Protein AF-A0A108U9E9-F1 (afdb_monomer_lite)

Radius of gyration: 15.72 Å; chains: 1; bounding box: 38×32×47 Å

InterPro domains:
  IPR008258 Transglycosylase SLT domain 1 [PF01464] (8-110)
  IPR023346 Lysozyme-like domain superfamily [SSF53955] (8-114)

Sequence (145 aa):
MKAPDQAIVAQCFKESAFDECAGKGKHSAKGLMQVQPNAIKQVYAVRLKAKLGKTPSDIQKAAAFKEAKAAYDNDELYKGATNIQIGTEYLQYWLDKSNGDIAKAYAGYRGPEEPTYYNKIKITADKMDADPNSIKPLLEMKDLK

Foldseek 3Di:
DFDDPLLLVLQLCVQAVQQLQPCPVNDQQGGRNRQHLVLLLVLLLVVQCVVVVHRDDPVSSVVSSVVSVVCSVVRVCSPHVSVSVSLRSSLVVLCVVVVNPNLRSVCVSPPVPCSCSSVLSVQLSVVCVVPVPDPVSSVCSVVPD

Structure (mmCIF, N/CA/C/O backbone):
data_AF-A0A108U9E9-F1
#
_entry.id   AF-A0A108U9E9-F1
#
loop_
_atom_site.group_PDB
_atom_site.id
_atom_site.type_symbol
_atom_site.label_atom_id
_atom_site.label_alt_id
_atom_site.label_comp_id
_atom_site.label_asym_id
_atom_site.label_entity_id
_atom_site.label_seq_id
_atom_site.pdbx_PDB_ins_code
_atom_site.Cartn_x
_atom_site.Cartn_y
_atom_site.Cartn_z
_atom_site.occupancy
_atom_site.B_iso_or_equiv
_atom_site.auth_seq_id
_atom_site.auth_comp_id
_atom_site.auth_asym_id
_atom_site.auth_atom_id
_atom_site.pdbx_PDB_model_num
ATOM 1 N N . MET A 1 1 ? 8.050 12.255 5.273 1.00 80.38 1 MET A N 1
ATOM 2 C CA . MET A 1 1 ? 7.112 11.699 6.278 1.00 80.38 1 MET A CA 1
ATOM 3 C C . MET A 1 1 ? 6.802 10.261 5.888 1.00 80.38 1 MET A C 1
ATOM 5 O O . MET A 1 1 ? 6.753 10.002 4.691 1.00 80.38 1 MET A O 1
ATOM 9 N N . LYS A 1 2 ? 6.632 9.355 6.858 1.00 85.19 2 LYS A N 1
ATOM 10 C CA . LYS A 1 2 ? 6.180 7.968 6.650 1.00 85.19 2 LYS A CA 1
ATOM 11 C C . LYS A 1 2 ? 4.853 7.757 7.380 1.00 85.19 2 LYS A C 1
ATOM 13 O O . LYS A 1 2 ? 4.578 8.484 8.334 1.00 85.19 2 LYS A O 1
ATOM 18 N N . ALA A 1 3 ? 4.051 6.792 6.941 1.00 88.38 3 ALA A N 1
ATOM 19 C CA . ALA A 1 3 ? 2.877 6.376 7.702 1.00 88.38 3 ALA A CA 1
ATOM 20 C C . ALA A 1 3 ? 3.310 5.688 9.018 1.00 88.38 3 ALA A C 1
ATOM 22 O O . ALA A 1 3 ? 4.306 4.963 8.991 1.00 88.38 3 ALA A O 1
ATOM 23 N N . PRO A 1 4 ? 2.602 5.903 10.143 1.00 92.94 4 PRO A N 1
ATOM 24 C CA . PRO A 1 4 ? 2.857 5.184 11.394 1.00 92.94 4 PRO A CA 1
ATOM 25 C C . PRO A 1 4 ? 2.613 3.677 11.255 1.00 92.94 4 PRO A C 1
ATOM 27 O O . PRO A 1 4 ? 1.719 3.266 10.511 1.00 92.94 4 PRO A O 1
ATOM 30 N N . ASP A 1 5 ? 3.334 2.860 12.021 1.00 94.62 5 ASP A N 1
ATOM 31 C CA . ASP A 1 5 ? 3.229 1.395 11.953 1.00 94.62 5 ASP A CA 1
ATOM 32 C C . ASP A 1 5 ? 1.811 0.905 12.285 1.00 94.62 5 ASP A C 1
ATOM 34 O O . ASP A 1 5 ? 1.256 0.066 11.576 1.00 94.62 5 ASP A O 1
ATOM 38 N N . GLN A 1 6 ? 1.159 1.500 13.287 1.00 95.88 6 GLN A N 1
ATOM 39 C CA . GLN A 1 6 ? -0.226 1.196 13.662 1.00 95.88 6 GLN A CA 1
ATOM 40 C C . GLN A 1 6 ? -1.204 1.490 12.517 1.00 95.88 6 GLN A C 1
ATOM 42 O O . GLN A 1 6 ? -2.183 0.764 12.347 1.00 95.88 6 GLN A O 1
ATOM 47 N N . ALA A 1 7 ? -0.931 2.508 11.692 1.00 95.94 7 ALA A N 1
ATOM 48 C CA . ALA A 1 7 ? -1.747 2.804 10.518 1.00 95.94 7 ALA A CA 1
ATOM 49 C C . ALA A 1 7 ? -1.578 1.732 9.432 1.00 95.94 7 ALA A C 1
ATOM 51 O O . ALA A 1 7 ? -2.566 1.339 8.815 1.00 95.94 7 ALA A O 1
ATOM 52 N N . ILE A 1 8 ? -0.365 1.198 9.249 1.00 96.81 8 ILE A N 1
ATOM 53 C CA . ILE A 1 8 ? -0.119 0.072 8.335 1.00 96.81 8 ILE A CA 1
ATOM 54 C C . ILE A 1 8 ? -0.830 -1.193 8.823 1.00 96.81 8 ILE A C 1
ATOM 56 O O . ILE A 1 8 ? -1.492 -1.865 8.034 1.00 96.81 8 ILE A O 1
ATOM 60 N N . VAL A 1 9 ? -0.761 -1.499 10.121 1.00 96.81 9 VAL A N 1
ATOM 61 C CA . VAL A 1 9 ? -1.464 -2.657 10.700 1.00 96.81 9 VAL A CA 1
ATOM 62 C C . VAL A 1 9 ? -2.981 -2.513 10.545 1.00 96.81 9 VAL A C 1
ATOM 64 O O . VAL A 1 9 ? -3.647 -3.443 10.086 1.00 96.81 9 VAL A O 1
ATOM 67 N N . ALA A 1 10 ? -3.528 -1.335 10.858 1.00 96.88 10 ALA A N 1
ATOM 68 C CA . ALA A 1 10 ? -4.941 -1.023 10.667 1.00 96.88 10 ALA A CA 1
ATOM 69 C C . ALA A 1 10 ? -5.358 -1.139 9.188 1.00 96.88 10 ALA A C 1
ATOM 71 O O . ALA A 1 10 ? -6.411 -1.704 8.890 1.00 96.88 10 ALA A O 1
ATOM 72 N N . GLN A 1 11 ? -4.522 -0.676 8.254 1.00 96.62 11 GLN A N 1
ATOM 73 C CA . GLN A 1 11 ? -4.757 -0.828 6.819 1.00 96.62 11 GLN A CA 1
ATOM 74 C C . GLN A 1 11 ? -4.794 -2.303 6.400 1.00 96.62 11 GLN A C 1
ATOM 76 O O . GLN A 1 11 ? -5.739 -2.709 5.727 1.00 96.62 11 GLN A O 1
ATOM 81 N N . CYS A 1 12 ? -3.826 -3.122 6.822 1.00 97.56 12 CYS A N 1
ATOM 82 C CA . CYS A 1 12 ? -3.820 -4.558 6.528 1.00 97.56 12 CYS A CA 1
ATOM 83 C C . CYS A 1 12 ? -5.109 -5.241 7.011 1.00 97.56 12 CYS A C 1
ATOM 85 O O . CYS A 1 12 ? -5.704 -6.037 6.283 1.00 97.56 12 CYS A O 1
ATOM 87 N N . PHE A 1 13 ? -5.585 -4.898 8.211 1.00 97.06 13 PHE A N 1
ATOM 88 C CA . PHE A 1 13 ? -6.845 -5.430 8.724 1.00 97.06 13 PHE A CA 1
ATOM 89 C C . PHE A 1 13 ? -8.058 -4.957 7.912 1.00 97.06 13 PHE A C 1
ATOM 91 O O . PHE A 1 13 ? -8.898 -5.773 7.542 1.00 97.06 13 PHE A O 1
ATOM 98 N N . LYS A 1 14 ? -8.141 -3.659 7.594 1.00 95.06 14 LYS A N 1
ATOM 99 C CA . LYS A 1 14 ? -9.220 -3.085 6.773 1.00 95.06 14 LYS A CA 1
ATOM 100 C C . LYS A 1 14 ? -9.324 -3.757 5.403 1.00 95.06 14 LYS A C 1
ATOM 102 O O . LYS A 1 14 ? -10.429 -3.961 4.908 1.00 95.06 14 LYS A O 1
ATOM 107 N N . GLU A 1 15 ? -8.181 -4.049 4.797 1.00 95.31 15 GLU A N 1
ATOM 108 C CA . GLU A 1 15 ? -8.080 -4.537 3.425 1.00 95.31 15 GLU A CA 1
ATOM 109 C C . GLU A 1 15 ? -8.264 -6.054 3.305 1.00 95.31 15 GLU A C 1
ATOM 111 O O . GLU A 1 15 ? -8.891 -6.534 2.363 1.00 95.31 15 GLU A O 1
ATOM 116 N N . SER A 1 16 ? -7.740 -6.826 4.257 1.00 96.69 16 SER A N 1
ATOM 117 C CA . SER A 1 16 ? -7.686 -8.289 4.133 1.00 96.69 16 SER A CA 1
ATOM 118 C C . SER A 1 16 ? -8.113 -9.051 5.380 1.00 96.69 16 SER A C 1
ATOM 120 O O . SER A 1 16 ? -8.152 -10.276 5.342 1.00 96.69 16 SER A O 1
ATOM 122 N N . ALA A 1 17 ? -8.381 -8.373 6.498 1.00 96.19 17 ALA A N 1
ATOM 123 C CA . ALA A 1 17 ? -8.462 -9.006 7.816 1.00 96.19 17 ALA A CA 1
ATOM 124 C C . ALA A 1 17 ? -7.241 -9.909 8.117 1.00 96.19 17 ALA A C 1
ATOM 126 O O . ALA A 1 17 ? -7.367 -10.924 8.796 1.00 96.19 17 ALA A O 1
ATOM 127 N N . PHE A 1 18 ? -6.065 -9.524 7.600 1.00 97.12 18 PHE A N 1
ATOM 128 C CA . PHE A 1 18 ? -4.807 -10.282 7.630 1.00 97.12 18 PHE A CA 1
ATOM 129 C C . PHE A 1 18 ? -4.791 -11.605 6.842 1.00 97.12 18 PHE A C 1
ATOM 131 O O . PHE A 1 18 ? -3.899 -12.426 7.045 1.00 97.12 18 PHE A O 1
ATOM 138 N N . ASP A 1 19 ? -5.720 -11.815 5.907 1.00 97.75 19 ASP A N 1
ATOM 139 C CA . ASP A 1 19 ? -5.641 -12.925 4.954 1.00 97.75 19 ASP A CA 1
ATOM 140 C C . ASP A 1 19 ? -4.603 -12.622 3.857 1.00 97.75 19 ASP A C 1
ATOM 142 O O . ASP A 1 19 ? -4.825 -11.813 2.950 1.00 97.75 19 ASP A O 1
ATOM 146 N N . GLU A 1 20 ? -3.454 -13.302 3.913 1.00 97.38 20 GLU A N 1
ATOM 147 C CA . GLU A 1 20 ? -2.389 -13.181 2.909 1.00 97.38 20 GLU A CA 1
ATOM 148 C C . GLU A 1 20 ? -2.849 -13.543 1.493 1.00 97.38 20 GLU A C 1
ATOM 150 O O . GLU A 1 20 ? -2.258 -13.060 0.530 1.00 97.38 20 GLU A O 1
ATOM 155 N N . CYS A 1 21 ? -3.908 -14.343 1.343 1.00 97.19 21 CYS A N 1
ATOM 156 C CA . CYS A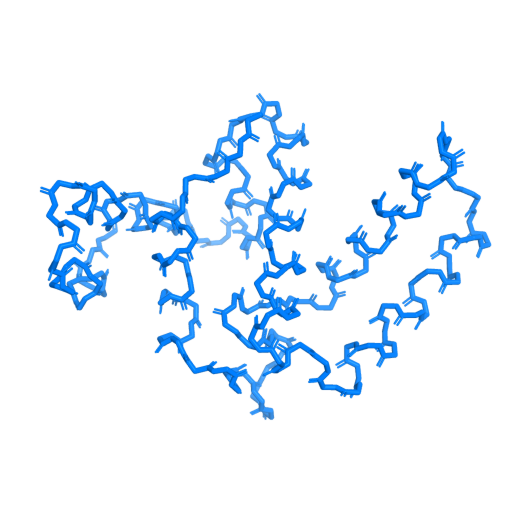 1 21 ? -4.489 -14.742 0.062 1.00 97.19 21 CYS A CA 1
ATOM 157 C C . CYS A 1 21 ? -5.719 -13.908 -0.337 1.00 97.19 21 CYS A C 1
ATOM 159 O O . CYS A 1 21 ? -6.376 -14.224 -1.338 1.00 97.19 21 CYS A O 1
ATOM 161 N N . ALA A 1 22 ? -6.025 -12.826 0.386 1.00 97.38 22 ALA A N 1
ATOM 162 C CA . ALA A 1 22 ? -7.183 -11.986 0.108 1.00 97.38 22 ALA A CA 1
ATOM 163 C C . ALA A 1 22 ? -7.218 -11.519 -1.360 1.00 97.38 22 ALA A C 1
ATOM 165 O O . ALA A 1 22 ? -6.222 -11.061 -1.935 1.00 97.38 22 ALA A O 1
ATOM 166 N N . GLY A 1 23 ? -8.394 -11.650 -1.977 1.00 94.81 23 GLY A N 1
ATOM 167 C CA . GLY A 1 23 ? -8.651 -11.313 -3.380 1.00 94.81 23 GLY A CA 1
ATOM 168 C C . GLY A 1 23 ? -8.334 -12.399 -4.406 1.00 94.81 23 GLY A C 1
ATOM 169 O O . GLY A 1 23 ? -8.741 -12.266 -5.564 1.00 94.81 23 GLY A O 1
ATOM 170 N N . LYS A 1 24 ? -7.679 -13.501 -4.013 1.00 95.62 24 LYS A N 1
ATOM 171 C CA . LYS A 1 24 ? -7.358 -14.609 -4.926 1.00 95.62 24 LYS A CA 1
ATOM 172 C C . LYS A 1 24 ? -8.604 -15.176 -5.601 1.00 95.62 24 LYS A C 1
ATOM 174 O O . LYS A 1 24 ? -9.561 -15.570 -4.942 1.00 95.62 24 LYS A O 1
ATOM 179 N N . GLY A 1 25 ? -8.594 -15.171 -6.935 1.00 92.25 25 GLY A N 1
ATOM 180 C CA . GLY A 1 25 ? -9.709 -15.630 -7.768 1.00 92.25 25 GLY A CA 1
ATOM 181 C C . GLY A 1 25 ? -10.978 -14.768 -7.710 1.00 92.25 25 GLY A C 1
ATOM 182 O O . GLY A 1 25 ? -11.969 -15.150 -8.324 1.00 92.25 25 GLY A O 1
ATOM 183 N N . LYS A 1 26 ? -10.974 -13.628 -6.998 1.00 92.88 26 LYS A N 1
ATOM 184 C CA . LYS A 1 26 ? -12.157 -12.764 -6.809 1.00 92.88 26 LYS A CA 1
ATOM 185 C C . LYS A 1 26 ? -12.029 -11.410 -7.506 1.00 92.88 26 LYS A C 1
ATOM 187 O O . LYS A 1 26 ? -12.958 -10.981 -8.180 1.00 92.88 26 LYS A O 1
ATOM 192 N N . HIS A 1 27 ? -10.893 -10.734 -7.349 1.00 93.00 27 HIS A N 1
ATOM 193 C CA . HIS A 1 27 ? -10.620 -9.424 -7.952 1.00 93.00 27 HIS A CA 1
ATOM 194 C C . HIS A 1 27 ? -9.115 -9.201 -8.142 1.00 93.00 27 HIS A C 1
ATOM 196 O O . HIS A 1 27 ? -8.295 -10.042 -7.787 1.00 93.00 27 HIS A O 1
ATOM 202 N N . SER A 1 28 ? -8.739 -8.062 -8.727 1.00 94.56 28 SER A N 1
ATOM 203 C CA . SER A 1 28 ? -7.347 -7.766 -9.087 1.00 94.56 28 SER A CA 1
ATOM 204 C C . SER A 1 28 ? -6.477 -7.269 -7.924 1.00 94.56 28 SER A C 1
ATOM 206 O O . SER A 1 28 ? -5.252 -7.300 -8.028 1.00 94.56 28 SER A O 1
ATOM 208 N N . ALA A 1 29 ? -7.056 -6.813 -6.816 1.00 95.81 29 ALA A N 1
ATOM 209 C CA . ALA A 1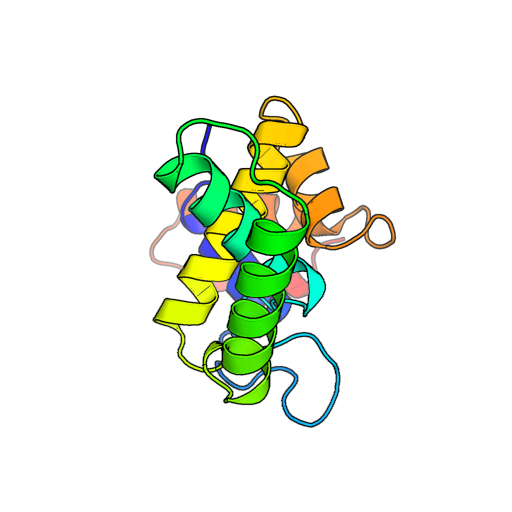 29 ? -6.292 -6.494 -5.613 1.00 95.81 29 ALA A CA 1
ATOM 210 C C . ALA A 1 29 ? -5.823 -7.783 -4.905 1.00 95.81 29 ALA A C 1
ATOM 212 O O . ALA A 1 29 ? -6.592 -8.745 -4.824 1.00 95.81 29 ALA A O 1
ATOM 213 N N . LYS A 1 30 ? -4.559 -7.824 -4.449 1.00 97.88 30 LYS A N 1
ATOM 214 C CA . LYS A 1 30 ? -3.924 -9.027 -3.876 1.00 97.88 30 LYS A CA 1
ATOM 215 C C . LYS A 1 30 ? -3.338 -8.787 -2.479 1.00 97.88 30 LYS A C 1
ATOM 217 O O . LYS A 1 30 ? -2.631 -7.800 -2.268 1.00 97.88 30 LYS A O 1
ATOM 222 N N . GLY A 1 31 ? -3.552 -9.747 -1.579 1.00 97.88 31 GLY A N 1
ATOM 223 C CA . GLY A 1 31 ? -2.835 -9.921 -0.311 1.00 97.88 31 GLY A CA 1
ATOM 224 C C . GLY A 1 31 ? -3.169 -8.913 0.789 1.00 97.88 31 GLY A C 1
ATOM 225 O O . GLY A 1 31 ? -4.203 -8.247 0.738 1.00 97.88 31 GLY A O 1
ATOM 226 N N . LEU A 1 32 ? -2.282 -8.814 1.783 1.00 98.31 32 LEU A N 1
ATOM 227 C CA . LEU A 1 32 ? -2.522 -8.121 3.058 1.00 98.31 32 LEU A CA 1
ATOM 228 C C . LEU A 1 32 ? -2.977 -6.661 2.917 1.00 98.31 32 LEU A C 1
ATOM 230 O O . LEU A 1 32 ? -3.923 -6.240 3.575 1.00 98.31 32 LEU A O 1
ATOM 234 N N . MET A 1 33 ? -2.322 -5.901 2.043 1.00 97.94 33 MET A N 1
ATOM 235 C CA . MET A 1 33 ? -2.626 -4.499 1.751 1.00 97.94 33 MET A CA 1
ATOM 236 C C . MET A 1 33 ? -3.445 -4.320 0.465 1.00 97.94 33 MET A C 1
ATOM 238 O O . MET A 1 33 ? -3.583 -3.198 -0.011 1.00 97.94 33 MET A O 1
ATOM 242 N N . GLN A 1 34 ? -3.960 -5.403 -0.131 1.00 97.44 34 GLN A N 1
ATOM 243 C CA . GLN A 1 34 ? -4.792 -5.345 -1.343 1.00 97.44 34 GLN A CA 1
ATOM 244 C C . GLN A 1 34 ? -4.135 -4.568 -2.504 1.00 97.44 34 GLN A C 1
ATOM 246 O O . GLN A 1 34 ? -4.738 -3.735 -3.184 1.00 97.44 34 GLN A O 1
ATOM 251 N N . VAL A 1 35 ? -2.865 -4.883 -2.777 1.00 97.69 35 VAL A N 1
ATOM 252 C CA . VAL A 1 35 ? -2.061 -4.227 -3.818 1.00 97.69 35 VAL A CA 1
ATOM 253 C C . VAL A 1 35 ? -2.656 -4.483 -5.208 1.00 97.69 35 VAL A C 1
ATOM 255 O O . VAL A 1 35 ? -2.815 -5.627 -5.639 1.00 97.69 35 VAL A O 1
ATOM 258 N N . GLN A 1 36 ? -2.943 -3.403 -5.938 1.00 95.50 36 GLN A N 1
ATOM 259 C CA . GLN A 1 36 ? -3.482 -3.440 -7.302 1.00 95.50 36 GLN A CA 1
ATOM 260 C C . GLN A 1 36 ? -2.382 -3.554 -8.381 1.00 95.50 36 GLN A C 1
ATOM 262 O O . GLN A 1 36 ? -1.242 -3.135 -8.154 1.00 95.50 36 GLN A O 1
ATOM 267 N N . PRO A 1 37 ? -2.709 -3.998 -9.615 1.00 95.88 37 PRO A N 1
ATOM 268 C CA . PRO A 1 37 ? -1.745 -4.077 -10.719 1.00 95.88 37 PRO A CA 1
ATOM 269 C C . PRO A 1 37 ? -1.017 -2.760 -11.024 1.00 95.88 37 PRO A C 1
ATOM 271 O O . PRO A 1 37 ? 0.164 -2.755 -11.370 1.00 95.88 37 PRO A O 1
ATOM 274 N N . ASN A 1 38 ? -1.707 -1.624 -10.905 1.00 95.31 38 ASN A N 1
ATOM 275 C CA . ASN A 1 38 ? -1.100 -0.314 -11.147 1.00 95.31 38 ASN A CA 1
ATOM 276 C C . ASN A 1 38 ? -0.183 0.124 -9.997 1.00 95.31 38 ASN A C 1
ATOM 278 O O . ASN A 1 38 ? 0.816 0.796 -10.251 1.00 95.31 38 ASN A O 1
ATOM 282 N N . ALA A 1 39 ? -0.470 -0.305 -8.765 1.00 97.00 39 ALA A N 1
ATOM 283 C CA . ALA A 1 39 ? 0.344 0.001 -7.596 1.00 97.00 39 ALA A CA 1
ATOM 284 C C . ALA A 1 39 ? 1.740 -0.625 -7.709 1.00 97.00 39 ALA A C 1
ATOM 286 O O . ALA A 1 39 ? 2.744 0.084 -7.657 1.00 97.00 39 ALA A O 1
ATOM 287 N N . ILE A 1 40 ? 1.816 -1.934 -7.977 1.00 97.94 40 ILE A N 1
ATOM 288 C CA . ILE A 1 40 ? 3.104 -2.623 -8.149 1.00 97.94 40 ILE A CA 1
ATOM 289 C C . ILE A 1 40 ? 3.904 -2.067 -9.339 1.00 97.94 40 ILE A C 1
ATOM 291 O O . ILE A 1 40 ? 5.110 -1.853 -9.219 1.00 97.94 40 ILE A O 1
ATOM 295 N N . LYS A 1 41 ? 3.250 -1.730 -10.461 1.00 97.44 41 LYS A N 1
ATOM 296 C CA . LYS A 1 41 ? 3.913 -1.050 -11.591 1.00 97.44 41 LYS A CA 1
ATOM 297 C C . LYS A 1 41 ? 4.533 0.277 -11.160 1.00 97.44 41 LYS A C 1
ATOM 299 O O . LYS A 1 41 ? 5.691 0.545 -11.481 1.00 97.44 41 LYS A O 1
ATOM 304 N N . GLN A 1 42 ? 3.781 1.097 -10.428 1.00 97.62 42 GLN A N 1
ATOM 305 C CA . GLN A 1 42 ? 4.262 2.392 -9.960 1.00 97.62 42 GLN A CA 1
ATOM 306 C C . GLN A 1 42 ? 5.458 2.238 -9.014 1.00 97.62 42 GLN A C 1
ATOM 308 O O . GLN A 1 42 ? 6.440 2.965 -9.163 1.00 97.62 42 GLN A O 1
ATOM 313 N N . VAL A 1 43 ? 5.424 1.258 -8.110 1.00 98.19 43 VAL A N 1
ATOM 314 C CA . VAL A 1 43 ? 6.547 0.949 -7.214 1.00 98.19 43 VAL A CA 1
ATOM 315 C C . VAL A 1 43 ? 7.803 0.570 -7.999 1.00 98.19 43 VAL A C 1
ATOM 317 O O . VAL A 1 43 ? 8.871 1.127 -7.753 1.00 98.19 43 VAL A O 1
ATOM 320 N N . TYR A 1 44 ? 7.687 -0.292 -9.010 1.00 98.31 44 TYR A N 1
ATOM 321 C CA . TYR A 1 44 ? 8.824 -0.652 -9.865 1.00 98.31 44 TYR A CA 1
ATOM 322 C C . TYR A 1 44 ? 9.397 0.561 -10.615 1.00 98.31 44 TYR A C 1
ATOM 324 O O . TYR A 1 44 ? 10.617 0.706 -10.709 1.00 98.31 44 TYR A O 1
ATOM 332 N N . ALA A 1 45 ? 8.551 1.482 -11.089 1.00 97.38 45 ALA A N 1
ATOM 333 C CA . ALA A 1 45 ? 9.022 2.728 -11.699 1.00 97.38 45 ALA A CA 1
ATOM 334 C C . ALA A 1 45 ? 9.734 3.655 -10.698 1.00 97.38 45 ALA A C 1
ATOM 336 O O . ALA A 1 45 ? 10.742 4.271 -11.053 1.00 97.38 45 ALA A O 1
ATOM 337 N N . VAL A 1 46 ? 9.246 3.749 -9.457 1.00 97.00 46 VAL A N 1
ATOM 338 C CA . VAL A 1 46 ? 9.892 4.530 -8.388 1.00 97.00 46 VAL A CA 1
ATOM 339 C C . VAL A 1 46 ? 11.257 3.937 -8.035 1.00 97.00 46 VAL A C 1
ATOM 341 O O . VAL A 1 46 ? 12.249 4.668 -8.038 1.00 97.00 46 VAL A O 1
ATOM 344 N N . ARG A 1 47 ? 11.338 2.616 -7.832 1.00 97.94 47 ARG A N 1
ATOM 345 C CA . ARG A 1 47 ? 12.599 1.894 -7.590 1.00 97.94 47 ARG A CA 1
ATOM 346 C C . ARG A 1 47 ? 13.604 2.114 -8.718 1.00 97.94 47 ARG A C 1
ATOM 348 O O . ARG A 1 47 ? 14.773 2.393 -8.459 1.00 97.94 47 ARG A O 1
ATOM 355 N N . LEU A 1 48 ? 13.151 2.045 -9.972 1.00 98.12 48 LEU A N 1
ATOM 356 C CA . LEU A 1 48 ? 14.000 2.289 -11.136 1.00 98.12 48 LEU A CA 1
ATOM 357 C C . LEU A 1 48 ? 14.537 3.725 -11.161 1.00 98.12 48 LEU A C 1
ATOM 359 O O . LEU A 1 48 ? 15.734 3.922 -11.358 1.00 98.12 48 LEU A O 1
ATOM 363 N N . LYS A 1 49 ? 13.682 4.728 -10.932 1.00 97.31 49 LYS A N 1
ATOM 364 C CA . LYS A 1 49 ? 14.108 6.134 -10.858 1.00 97.31 49 LYS A CA 1
ATOM 365 C C . LYS A 1 49 ? 15.147 6.343 -9.753 1.00 97.31 49 LYS A C 1
ATOM 367 O O . LYS A 1 49 ? 16.156 6.998 -10.001 1.00 97.31 49 LYS A O 1
ATOM 372 N N . ALA A 1 50 ? 14.926 5.765 -8.571 1.00 96.94 50 ALA A N 1
ATOM 373 C CA . ALA A 1 50 ? 15.865 5.840 -7.453 1.00 96.94 50 ALA A CA 1
ATOM 374 C C . ALA A 1 50 ? 17.220 5.205 -7.806 1.00 96.94 50 ALA A C 1
ATOM 376 O O . ALA A 1 50 ? 18.259 5.822 -7.588 1.00 96.94 50 ALA A O 1
ATOM 377 N N . LYS A 1 51 ? 17.212 4.024 -8.437 1.00 97.38 51 LYS A N 1
ATOM 378 C CA . LYS A 1 51 ? 18.427 3.336 -8.902 1.00 97.38 51 LYS A CA 1
ATOM 379 C C . LYS A 1 51 ? 19.200 4.136 -9.955 1.00 97.38 51 LYS A C 1
ATOM 381 O O . LYS A 1 51 ? 20.425 4.112 -9.959 1.00 97.38 51 LYS A O 1
ATOM 386 N N . LEU A 1 52 ? 18.500 4.804 -10.873 1.00 97.06 52 LEU A N 1
ATOM 387 C CA . LEU A 1 52 ? 19.127 5.561 -11.961 1.00 97.06 52 LEU A CA 1
ATOM 388 C C . LEU A 1 52 ? 19.578 6.969 -11.549 1.00 97.06 52 LEU A C 1
ATOM 390 O O . LEU A 1 52 ? 20.364 7.575 -12.275 1.00 97.06 52 LEU A O 1
ATOM 394 N N . GLY A 1 53 ? 19.034 7.526 -10.463 1.00 97.31 53 GLY A N 1
ATOM 395 C CA . GLY A 1 53 ? 19.255 8.923 -10.068 1.00 97.31 53 GLY A CA 1
ATOM 396 C C . GLY A 1 53 ? 18.682 9.955 -11.052 1.00 97.31 53 GLY A C 1
ATOM 397 O O . GLY A 1 53 ? 18.927 11.149 -10.911 1.00 97.31 53 GLY A O 1
ATOM 398 N N . LYS A 1 54 ? 17.921 9.515 -12.062 1.00 95.06 54 LYS A N 1
ATOM 399 C CA . LYS A 1 54 ? 17.318 10.351 -13.108 1.00 95.06 54 LYS A CA 1
ATOM 400 C C . LYS A 1 54 ? 16.012 9.745 -13.606 1.00 95.06 54 LYS A C 1
ATOM 402 O O . LYS A 1 54 ? 15.717 8.578 -13.347 1.00 95.06 54 LYS A O 1
ATOM 407 N N . THR A 1 55 ? 15.229 10.536 -14.334 1.00 94.88 55 THR A N 1
ATOM 408 C CA . THR A 1 55 ? 13.995 10.062 -14.971 1.00 94.88 55 THR A CA 1
ATOM 409 C C . THR A 1 55 ? 14.313 8.922 -15.951 1.00 94.88 55 THR A C 1
ATOM 411 O O . THR A 1 55 ? 15.130 9.127 -16.851 1.00 94.88 55 THR A O 1
ATOM 414 N N . PRO A 1 56 ? 13.706 7.729 -15.788 1.00 95.50 56 PRO A N 1
ATOM 415 C CA . PRO A 1 56 ? 13.892 6.624 -16.724 1.00 95.50 56 PRO A CA 1
ATOM 416 C C . PRO A 1 56 ? 13.328 6.957 -18.108 1.00 95.50 56 PRO A C 1
ATOM 418 O O . PRO A 1 56 ? 12.314 7.650 -18.204 1.00 95.50 56 PRO A O 1
ATOM 421 N N . SER A 1 57 ? 13.936 6.420 -19.168 1.00 97.19 57 SER A N 1
ATOM 422 C CA . SER A 1 57 ? 13.341 6.472 -20.509 1.00 97.19 57 SER A CA 1
ATOM 423 C C . SER A 1 57 ? 12.114 5.561 -20.613 1.00 97.19 57 SER A C 1
ATOM 425 O O . SER A 1 57 ? 11.928 4.651 -19.798 1.00 97.19 57 SER A O 1
ATOM 427 N N . ASP A 1 58 ? 11.302 5.748 -21.654 1.00 96.38 58 ASP A N 1
ATOM 428 C CA . ASP A 1 58 ? 10.107 4.926 -21.880 1.00 96.38 58 ASP A CA 1
ATOM 429 C C . ASP A 1 58 ? 10.435 3.438 -22.038 1.00 96.38 58 ASP A C 1
ATOM 431 O O . ASP A 1 58 ? 9.732 2.591 -21.490 1.00 96.38 58 ASP A O 1
ATOM 435 N N . ILE A 1 59 ? 11.552 3.109 -22.698 1.00 97.25 59 ILE A N 1
ATOM 436 C CA . ILE A 1 59 ? 12.026 1.724 -22.850 1.00 97.25 59 ILE A CA 1
ATOM 437 C C . ILE A 1 59 ? 12.367 1.119 -21.481 1.00 97.25 59 ILE A C 1
ATOM 439 O O . ILE A 1 59 ? 11.955 0.000 -21.172 1.00 97.25 59 ILE A O 1
ATOM 443 N N . GLN A 1 60 ? 13.081 1.862 -20.629 1.00 97.62 60 GLN A N 1
ATOM 444 C CA . GLN A 1 60 ? 13.446 1.391 -19.288 1.00 97.62 60 GLN A CA 1
ATOM 445 C C . GLN A 1 60 ? 12.207 1.227 -18.398 1.00 97.62 60 GLN A C 1
ATOM 447 O O . GLN A 1 60 ? 12.086 0.246 -17.663 1.00 97.62 60 GLN A O 1
ATOM 452 N N . LYS A 1 61 ? 11.256 2.160 -18.493 1.00 96.75 61 LYS A N 1
ATOM 453 C CA . LYS A 1 61 ? 9.986 2.099 -17.765 1.00 96.75 61 LYS A CA 1
ATOM 454 C C . LYS A 1 61 ? 9.127 0.918 -18.224 1.00 96.75 61 LYS A C 1
ATOM 456 O O . LYS A 1 61 ? 8.560 0.224 -17.383 1.00 96.75 61 LYS A O 1
ATOM 461 N N . ALA A 1 62 ? 9.071 0.647 -19.528 1.00 97.00 62 ALA A N 1
ATOM 462 C CA . ALA A 1 62 ? 8.358 -0.500 -20.084 1.00 97.00 62 ALA A CA 1
ATOM 463 C C . ALA A 1 62 ? 8.945 -1.835 -19.595 1.00 97.00 62 ALA A C 1
ATOM 465 O O . ALA A 1 62 ? 8.187 -2.735 -19.229 1.00 97.00 62 ALA A O 1
ATOM 466 N N . ALA A 1 63 ? 10.276 -1.948 -19.512 1.00 97.50 63 ALA A N 1
ATOM 467 C CA . ALA A 1 63 ? 10.938 -3.120 -18.940 1.00 97.50 63 ALA A CA 1
ATOM 468 C C . ALA A 1 63 ? 10.561 -3.323 -17.460 1.00 97.50 63 ALA A C 1
ATOM 470 O O . ALA A 1 63 ? 10.094 -4.401 -17.092 1.00 97.50 63 ALA A O 1
ATOM 471 N N . ALA A 1 64 ? 10.632 -2.270 -16.638 1.00 97.56 64 ALA A N 1
ATOM 472 C CA . ALA A 1 64 ? 10.225 -2.336 -15.232 1.00 97.56 64 ALA A CA 1
ATOM 473 C C . ALA A 1 64 ? 8.742 -2.707 -15.057 1.00 97.56 64 ALA A C 1
ATOM 475 O O . ALA A 1 64 ? 8.382 -3.454 -14.150 1.00 97.56 64 ALA A O 1
ATOM 476 N N . PHE A 1 65 ? 7.862 -2.238 -15.944 1.00 97.75 65 PHE A N 1
ATOM 477 C CA . PHE A 1 65 ? 6.450 -2.624 -15.928 1.00 97.75 65 PHE A CA 1
ATOM 478 C C . PHE A 1 65 ? 6.222 -4.084 -16.322 1.00 97.75 65 PHE A C 1
ATOM 480 O O . PHE A 1 65 ? 5.301 -4.710 -15.793 1.00 97.75 65 PHE A O 1
ATOM 487 N N . LYS A 1 66 ? 7.047 -4.640 -17.213 1.00 97.88 66 LYS A N 1
ATOM 488 C CA . LYS A 1 66 ? 7.014 -6.068 -17.550 1.00 97.88 66 LYS A CA 1
ATOM 489 C C . LYS A 1 66 ? 7.432 -6.922 -16.353 1.00 97.88 66 LYS A C 1
ATOM 491 O O . LYS A 1 66 ? 6.758 -7.904 -16.058 1.00 97.88 66 LYS A O 1
ATOM 496 N N . GLU A 1 67 ? 8.477 -6.518 -15.633 1.00 97.44 67 GLU A N 1
ATOM 497 C CA . GLU A 1 67 ? 8.907 -7.186 -14.397 1.00 97.44 67 GLU A CA 1
ATOM 498 C C . GLU A 1 67 ? 7.839 -7.105 -13.298 1.00 97.44 67 GLU A C 1
ATOM 500 O O . GLU A 1 67 ? 7.497 -8.122 -12.696 1.00 97.44 67 GLU A O 1
ATOM 505 N N . ALA A 1 68 ? 7.242 -5.926 -13.089 1.00 97.56 68 ALA A N 1
ATOM 506 C CA . ALA A 1 68 ? 6.138 -5.745 -12.147 1.00 97.56 68 ALA A CA 1
ATOM 507 C C . ALA A 1 68 ? 4.944 -6.650 -12.484 1.00 97.56 68 ALA A C 1
ATOM 509 O O . ALA A 1 68 ? 4.333 -7.235 -11.591 1.00 97.56 68 ALA A O 1
ATOM 510 N N . LYS A 1 69 ? 4.617 -6.785 -13.778 1.00 97.19 69 LYS A N 1
ATOM 511 C CA . LYS A 1 69 ? 3.555 -7.684 -14.237 1.00 97.19 69 LYS A CA 1
ATOM 512 C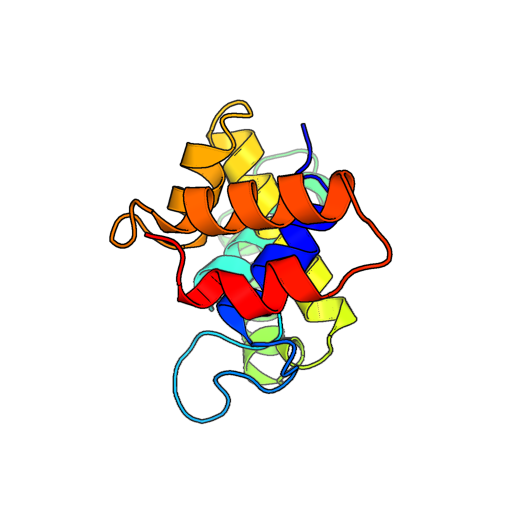 C . LYS A 1 69 ? 3.902 -9.144 -13.945 1.00 97.19 69 LYS A C 1
ATOM 514 O O . LYS A 1 69 ? 3.053 -9.853 -13.428 1.00 97.19 69 LYS A O 1
ATOM 519 N N . ALA A 1 70 ? 5.130 -9.576 -14.227 1.00 97.31 70 ALA A N 1
ATOM 520 C CA . ALA A 1 70 ? 5.557 -10.945 -13.945 1.00 97.31 70 ALA A CA 1
ATOM 521 C C . ALA A 1 70 ? 5.474 -11.271 -12.444 1.00 97.31 70 ALA A C 1
ATOM 523 O O . ALA A 1 70 ? 4.942 -12.313 -12.077 1.00 97.31 70 ALA A O 1
ATOM 524 N N . ALA A 1 71 ? 5.917 -10.359 -11.571 1.00 95.31 71 ALA A N 1
ATOM 525 C CA . ALA A 1 71 ? 5.773 -10.519 -10.122 1.00 95.31 71 ALA A CA 1
ATOM 526 C C . ALA A 1 71 ? 4.295 -10.588 -9.692 1.00 95.31 71 ALA A C 1
ATOM 528 O O . ALA A 1 71 ? 3.919 -11.419 -8.870 1.00 95.31 71 ALA A O 1
ATOM 529 N N . TYR A 1 72 ? 3.443 -9.744 -10.280 1.00 96.44 72 TYR A N 1
ATOM 530 C CA . TYR A 1 72 ? 2.004 -9.770 -10.032 1.00 96.44 72 TYR A CA 1
ATOM 531 C C . TYR A 1 72 ? 1.354 -11.092 -10.477 1.00 96.44 72 TYR A C 1
ATOM 533 O O . TYR A 1 72 ? 0.541 -11.649 -9.738 1.00 96.44 72 TYR A O 1
ATOM 541 N N . ASP A 1 73 ? 1.695 -11.591 -11.667 1.00 95.25 73 ASP A N 1
ATOM 542 C CA . ASP A 1 73 ? 1.124 -12.812 -12.248 1.00 95.25 73 ASP A CA 1
ATOM 543 C C . ASP A 1 73 ? 1.594 -14.075 -11.507 1.00 95.25 73 ASP A C 1
ATOM 545 O O . ASP A 1 73 ? 0.805 -14.996 -11.322 1.00 95.25 73 ASP A O 1
ATOM 549 N N . ASN A 1 74 ? 2.841 -14.093 -11.024 1.00 94.75 74 ASN A N 1
ATOM 550 C CA . ASN A 1 74 ? 3.442 -15.222 -10.301 1.00 94.75 74 ASN A CA 1
ATOM 551 C C . ASN A 1 74 ? 3.054 -15.281 -8.815 1.00 94.75 74 ASN A C 1
ATOM 553 O O . ASN A 1 74 ? 3.731 -15.935 -8.025 1.00 94.75 74 ASN A O 1
ATOM 557 N N . ASP A 1 75 ? 1.983 -14.591 -8.418 1.00 93.19 75 ASP A N 1
ATOM 558 C CA . ASP A 1 75 ? 1.442 -14.645 -7.057 1.00 93.19 75 ASP A CA 1
ATOM 559 C C . ASP A 1 75 ? 2.422 -14.191 -5.948 1.00 93.19 75 ASP A C 1
ATOM 561 O O . ASP A 1 75 ? 2.172 -14.413 -4.764 1.00 93.19 75 ASP A O 1
ATOM 565 N N . GLU A 1 76 ? 3.487 -13.450 -6.289 1.00 95.69 76 GLU A N 1
ATOM 566 C CA . GLU A 1 76 ? 4.469 -12.924 -5.320 1.00 95.69 76 GLU A CA 1
ATOM 567 C C . GLU A 1 76 ? 3.830 -12.003 -4.271 1.00 95.69 76 GLU A C 1
ATOM 569 O O . GLU A 1 76 ? 4.296 -11.920 -3.136 1.00 95.69 76 GLU A O 1
ATOM 574 N N . LEU A 1 77 ? 2.731 -11.334 -4.632 1.00 97.44 77 LEU A N 1
ATOM 575 C CA . LEU A 1 77 ? 1.969 -10.466 -3.735 1.00 97.44 77 LEU A CA 1
ATOM 576 C C . LEU A 1 77 ? 1.150 -11.221 -2.680 1.00 97.44 77 LEU A C 1
ATOM 578 O O . LEU A 1 77 ? 0.595 -10.56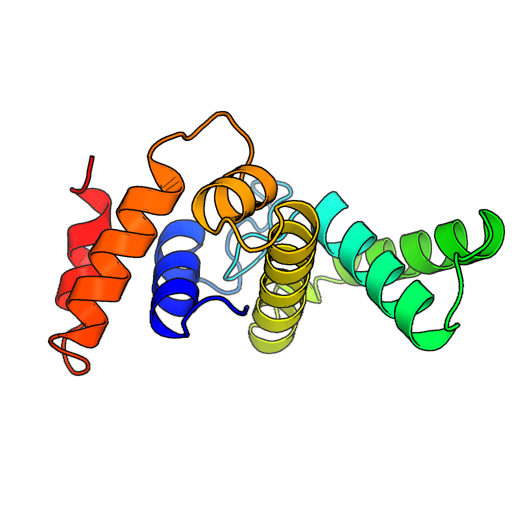4 -1.807 1.00 97.44 77 LEU A O 1
ATOM 582 N N . TYR A 1 78 ? 1.064 -12.551 -2.722 1.00 97.44 78 TYR A N 1
ATOM 583 C CA . TYR A 1 78 ? 0.486 -13.330 -1.619 1.00 97.44 78 TYR A CA 1
ATOM 584 C C . TYR A 1 78 ? 1.522 -13.711 -0.556 1.00 97.44 78 TYR A C 1
ATOM 586 O O . TYR A 1 78 ? 1.164 -14.272 0.469 1.00 97.44 78 TYR A O 1
ATOM 594 N N . LYS A 1 79 ? 2.803 -13.374 -0.752 1.00 97.44 79 LYS A N 1
ATOM 595 C CA . LYS A 1 79 ? 3.810 -13.451 0.313 1.00 97.44 79 LYS A CA 1
ATOM 596 C C . LYS A 1 79 ? 3.682 -12.198 1.176 1.00 97.44 79 LYS A C 1
ATOM 598 O O . LYS A 1 79 ? 3.930 -11.097 0.674 1.00 97.44 79 LYS A O 1
ATOM 603 N N . GLY A 1 80 ? 3.329 -12.342 2.455 1.00 96.62 80 GLY A N 1
ATOM 604 C CA . GLY A 1 80 ? 3.019 -11.208 3.336 1.00 96.62 80 GLY A CA 1
ATOM 605 C C . GLY A 1 80 ? 4.088 -10.112 3.353 1.00 96.62 80 GLY A C 1
ATOM 606 O O . GLY A 1 80 ? 3.773 -8.940 3.148 1.00 96.62 80 GLY A O 1
ATOM 607 N N . ALA A 1 81 ? 5.365 -10.486 3.486 1.00 97.50 81 ALA A N 1
ATOM 608 C CA . ALA A 1 81 ? 6.481 -9.535 3.486 1.00 97.50 81 ALA A CA 1
ATOM 609 C C . ALA A 1 81 ? 6.591 -8.738 2.172 1.00 97.50 81 ALA A C 1
ATOM 611 O O . ALA A 1 81 ? 6.704 -7.512 2.198 1.00 97.50 81 ALA A O 1
ATOM 612 N N . THR A 1 82 ? 6.496 -9.413 1.020 1.00 97.75 82 THR A N 1
ATOM 613 C CA . THR A 1 82 ? 6.509 -8.756 -0.296 1.00 97.75 82 THR A CA 1
ATOM 614 C C . THR A 1 82 ? 5.306 -7.829 -0.448 1.00 97.75 82 THR A C 1
ATOM 616 O O . THR A 1 82 ? 5.443 -6.717 -0.959 1.00 97.75 82 THR A O 1
ATOM 619 N N . ASN A 1 83 ? 4.128 -8.254 0.014 1.00 98.50 83 ASN A N 1
ATOM 620 C CA . ASN A 1 83 ? 2.911 -7.456 -0.069 1.00 98.50 83 ASN A CA 1
ATOM 621 C C . ASN A 1 83 ? 3.005 -6.169 0.758 1.00 98.50 83 ASN A C 1
ATOM 623 O O . ASN A 1 83 ? 2.772 -5.088 0.218 1.00 98.50 83 ASN A O 1
ATOM 627 N N . ILE A 1 84 ? 3.411 -6.280 2.027 1.00 98.25 84 ILE A N 1
ATOM 628 C CA . ILE A 1 84 ? 3.598 -5.132 2.923 1.00 98.25 84 ILE A CA 1
ATOM 629 C C . ILE A 1 84 ? 4.662 -4.192 2.357 1.00 98.25 84 ILE A C 1
ATOM 631 O O . ILE A 1 84 ? 4.460 -2.980 2.333 1.00 98.25 84 ILE A O 1
ATOM 635 N N . GLN A 1 85 ? 5.771 -4.722 1.836 1.00 97.94 85 GLN A N 1
ATOM 636 C CA . GLN A 1 85 ? 6.809 -3.899 1.222 1.00 97.94 85 GLN A CA 1
ATOM 637 C C . GLN A 1 85 ? 6.274 -3.110 0.014 1.00 97.94 85 GLN A C 1
ATOM 639 O O . GLN A 1 85 ? 6.417 -1.891 -0.041 1.00 97.94 85 GLN A O 1
ATOM 644 N N . ILE A 1 86 ? 5.637 -3.776 -0.953 1.00 98.31 86 ILE A N 1
ATOM 645 C CA . ILE A 1 86 ? 5.096 -3.095 -2.140 1.00 98.31 86 ILE A CA 1
ATOM 646 C C . ILE A 1 86 ? 3.985 -2.112 -1.746 1.00 98.31 86 ILE A C 1
ATOM 648 O O . ILE A 1 86 ? 3.945 -0.993 -2.258 1.00 98.31 86 ILE A O 1
ATOM 652 N N . GLY A 1 87 ? 3.093 -2.498 -0.833 1.00 98.06 87 GLY A N 1
ATOM 653 C CA . GLY A 1 87 ? 2.009 -1.646 -0.356 1.00 98.06 87 GLY A CA 1
ATOM 654 C C . GLY A 1 87 ? 2.520 -0.391 0.352 1.00 98.06 87 GLY A C 1
ATOM 655 O O . GLY A 1 87 ? 2.117 0.716 0.001 1.00 98.06 87 GLY A O 1
ATOM 656 N N . THR A 1 88 ? 3.463 -0.521 1.282 1.00 98.06 88 THR A N 1
ATOM 657 C CA . THR A 1 88 ? 4.046 0.634 1.989 1.00 98.06 88 THR A CA 1
ATOM 658 C C . THR A 1 88 ? 4.858 1.542 1.062 1.00 98.06 88 THR A C 1
ATOM 660 O O . THR A 1 88 ? 4.759 2.764 1.173 1.00 98.06 88 THR A O 1
ATOM 663 N N . GLU A 1 89 ? 5.585 0.993 0.085 1.00 98.25 89 GLU A N 1
ATOM 664 C CA . GLU A 1 89 ? 6.275 1.795 -0.936 1.00 98.25 89 GLU A CA 1
ATOM 665 C C . GLU A 1 89 ? 5.292 2.555 -1.840 1.00 98.25 89 GLU A C 1
ATOM 667 O O . GLU A 1 89 ? 5.538 3.709 -2.202 1.00 98.25 89 GLU A O 1
ATOM 672 N N . TYR A 1 90 ? 4.150 1.951 -2.177 1.00 98.19 90 TYR A N 1
ATOM 673 C CA . TYR A 1 90 ? 3.108 2.635 -2.941 1.00 98.19 90 TYR A CA 1
ATOM 674 C C . TYR A 1 90 ? 2.423 3.739 -2.125 1.00 98.19 90 TYR A C 1
ATOM 676 O O . TYR A 1 90 ? 2.152 4.819 -2.654 1.00 98.19 90 TYR A O 1
ATOM 684 N N . LEU A 1 91 ? 2.192 3.518 -0.828 1.00 97.69 91 LEU A N 1
ATOM 685 C CA . LEU A 1 91 ? 1.701 4.563 0.071 1.00 97.69 91 LEU A CA 1
ATOM 686 C C . LEU A 1 91 ? 2.716 5.708 0.201 1.00 97.69 91 LEU A C 1
ATOM 688 O O . LEU A 1 91 ? 2.325 6.874 0.151 1.00 97.69 91 LEU A O 1
ATOM 692 N N . GLN A 1 92 ? 4.015 5.400 0.280 1.00 97.69 92 GLN A N 1
ATOM 693 C CA . GLN A 1 92 ? 5.070 6.415 0.291 1.00 97.69 92 GLN A CA 1
ATOM 694 C C . GLN A 1 92 ? 5.080 7.243 -0.998 1.00 97.69 92 GLN A C 1
ATOM 696 O O . GLN A 1 92 ? 5.169 8.465 -0.929 1.00 97.69 92 GLN A O 1
ATOM 701 N N . TYR A 1 93 ? 4.909 6.611 -2.165 1.00 97.31 93 TYR A N 1
ATOM 702 C CA . TYR A 1 93 ? 4.764 7.333 -3.434 1.00 97.31 93 TYR A CA 1
ATOM 703 C C . TYR A 1 93 ? 3.643 8.383 -3.370 1.00 97.31 93 TYR A C 1
ATOM 705 O O . TYR A 1 93 ? 3.818 9.515 -3.830 1.00 97.31 93 TYR A O 1
ATOM 713 N N . TRP A 1 94 ? 2.498 8.032 -2.784 1.00 96.88 94 TRP A N 1
ATOM 714 C CA . TRP A 1 94 ? 1.383 8.962 -2.634 1.00 96.88 94 TRP A CA 1
ATOM 715 C C . TRP A 1 94 ? 1.613 10.027 -1.564 1.00 96.88 94 TRP A C 1
ATOM 717 O O . TRP A 1 94 ? 1.187 11.165 -1.767 1.00 96.88 94 TRP A O 1
ATOM 727 N N . LEU A 1 95 ? 2.306 9.700 -0.471 1.00 96.62 95 LEU A N 1
ATOM 728 C CA . LEU A 1 95 ? 2.742 10.680 0.529 1.00 96.62 95 LEU A CA 1
ATOM 729 C C . LEU A 1 95 ? 3.658 11.728 -0.101 1.00 96.62 95 LEU A C 1
ATOM 731 O O . LEU A 1 95 ? 3.416 12.922 0.067 1.00 96.62 95 LEU A O 1
ATOM 735 N N . ASP A 1 96 ? 4.650 11.300 -0.879 1.00 96.38 96 ASP A N 1
ATOM 736 C CA . ASP A 1 96 ? 5.577 12.203 -1.563 1.00 96.38 96 ASP A CA 1
ATOM 737 C C . ASP A 1 96 ? 4.831 13.092 -2.566 1.00 96.38 96 ASP A C 1
ATOM 739 O 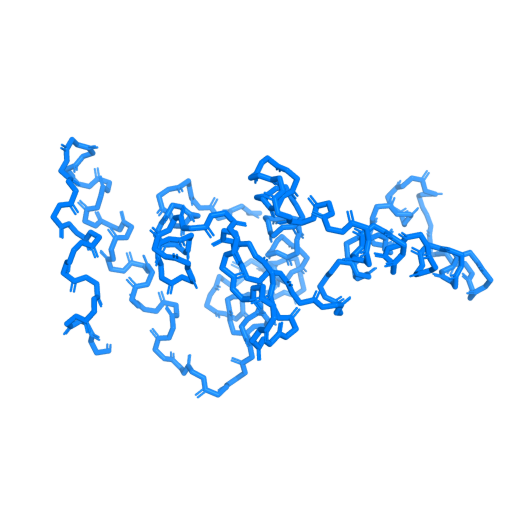O . ASP A 1 96 ? 5.014 14.308 -2.589 1.00 96.38 96 ASP A O 1
ATOM 743 N N . LYS A 1 97 ? 3.917 12.508 -3.351 1.00 95.69 97 LYS A N 1
ATOM 744 C CA . LYS A 1 97 ? 3.091 13.240 -4.325 1.00 95.69 97 LYS A CA 1
ATOM 745 C C . LYS A 1 97 ? 2.111 14.221 -3.677 1.00 95.69 97 LYS A C 1
ATOM 747 O O . LYS A 1 97 ? 1.730 15.205 -4.307 1.00 95.69 97 LYS A O 1
ATOM 752 N N . SER A 1 98 ? 1.705 13.953 -2.440 1.00 95.44 98 SER A N 1
ATOM 753 C CA . SER A 1 98 ? 0.765 14.783 -1.681 1.00 95.44 98 SER A CA 1
ATOM 754 C C . SER A 1 98 ? 1.470 15.745 -0.721 1.00 95.44 98 SER A C 1
ATOM 756 O O . SER A 1 98 ? 0.813 16.320 0.143 1.00 95.44 98 SER A O 1
ATOM 758 N N . ASN A 1 99 ? 2.793 15.923 -0.841 1.00 95.25 99 ASN A N 1
ATOM 759 C CA . ASN A 1 99 ? 3.609 16.758 0.049 1.00 95.25 99 ASN A CA 1
ATOM 760 C C . ASN A 1 99 ? 3.429 16.411 1.542 1.00 95.25 99 ASN A C 1
ATOM 762 O O . ASN A 1 99 ? 3.403 17.290 2.400 1.00 95.25 99 ASN A O 1
ATOM 766 N N . GLY A 1 100 ? 3.286 15.121 1.855 1.00 94.06 100 GLY A N 1
ATOM 767 C CA . GLY A 1 100 ? 3.092 14.617 3.217 1.00 94.06 100 GLY A CA 1
ATOM 768 C C . GLY A 1 100 ? 1.652 14.668 3.735 1.00 94.06 100 GLY A C 1
ATOM 769 O O . GLY A 1 100 ? 1.420 14.268 4.872 1.00 94.06 100 GLY A O 1
ATOM 770 N N . ASP A 1 101 ? 0.677 15.107 2.935 1.00 93.56 101 ASP A N 1
ATOM 771 C CA . ASP A 1 101 ? -0.741 15.032 3.298 1.00 93.56 101 ASP A CA 1
ATOM 772 C C . ASP A 1 101 ? -1.207 13.568 3.299 1.00 93.56 101 ASP A C 1
ATOM 774 O O . ASP A 1 101 ? -1.463 12.960 2.256 1.00 93.56 101 ASP A O 1
ATOM 778 N N . ILE A 1 102 ? -1.276 12.992 4.498 1.00 92.50 102 ILE A N 1
ATOM 779 C CA . ILE A 1 102 ? -1.593 11.580 4.702 1.00 92.50 102 ILE A CA 1
ATOM 780 C C . ILE A 1 102 ? -3.011 11.228 4.235 1.00 92.50 102 ILE A C 1
ATOM 782 O O . ILE A 1 102 ? -3.197 10.183 3.619 1.00 92.50 102 ILE A O 1
ATOM 786 N N . ALA A 1 103 ? -3.998 12.108 4.422 1.00 91.50 103 ALA A N 1
ATOM 787 C CA . ALA A 1 103 ? -5.366 11.843 3.983 1.00 91.50 103 ALA A CA 1
ATOM 788 C C . ALA A 1 103 ? -5.443 11.753 2.451 1.00 91.50 103 ALA A C 1
ATOM 790 O O . ALA A 1 103 ? -6.024 10.809 1.909 1.00 91.50 103 ALA A O 1
ATOM 791 N N . LYS A 1 104 ? -4.778 12.678 1.743 1.00 92.81 104 LYS A N 1
ATOM 792 C CA . LYS A 1 104 ? -4.639 12.600 0.279 1.00 92.81 104 LYS A CA 1
ATOM 793 C C . LYS A 1 104 ? -3.843 11.381 -0.164 1.00 92.81 104 LYS A C 1
ATOM 795 O O . LYS A 1 104 ? -4.177 10.789 -1.189 1.00 92.81 104 LYS A O 1
ATOM 800 N N . ALA A 1 105 ? -2.831 10.978 0.602 1.00 94.81 105 ALA A N 1
ATOM 801 C CA . ALA A 1 105 ? -2.043 9.805 0.264 1.00 94.81 105 ALA A CA 1
ATOM 802 C C . ALA A 1 105 ? -2.878 8.517 0.301 1.00 94.81 105 ALA A C 1
ATOM 804 O O . ALA A 1 105 ? -2.837 7.733 -0.647 1.00 94.81 105 ALA A O 1
ATOM 805 N N . TYR A 1 106 ? -3.693 8.335 1.342 1.00 94.19 106 TYR A N 1
ATOM 806 C CA . TYR A 1 106 ? -4.625 7.210 1.443 1.00 94.19 106 TYR A CA 1
ATOM 807 C C . TYR A 1 106 ? -5.737 7.274 0.383 1.00 94.19 106 TYR A C 1
ATOM 809 O O . TYR A 1 106 ? -6.087 6.240 -0.185 1.00 94.19 106 TYR A O 1
ATOM 817 N N . ALA A 1 107 ? -6.239 8.466 0.041 1.00 92.56 107 ALA A N 1
ATOM 818 C CA . ALA A 1 107 ? -7.179 8.632 -1.073 1.00 92.56 107 ALA A CA 1
ATOM 819 C C . ALA A 1 107 ? -6.552 8.243 -2.426 1.00 92.56 107 ALA A C 1
ATOM 821 O O . ALA A 1 107 ? -7.199 7.599 -3.249 1.00 92.56 107 ALA A O 1
ATOM 822 N N . GLY A 1 108 ? -5.279 8.579 -2.652 1.00 93.50 108 GLY A N 1
ATOM 823 C CA . GLY A 1 108 ? -4.527 8.145 -3.831 1.00 93.50 108 GLY A CA 1
ATOM 824 C C . GLY A 1 108 ? -4.243 6.640 -3.843 1.00 93.50 108 GLY A C 1
ATOM 825 O O . GLY A 1 108 ? -4.321 6.006 -4.896 1.00 93.50 108 GLY A O 1
ATOM 826 N N . TYR A 1 109 ? -3.958 6.057 -2.675 1.00 94.38 109 TYR A N 1
ATOM 827 C CA . TYR A 1 109 ? -3.739 4.621 -2.516 1.00 94.38 109 TYR A CA 1
ATOM 828 C C . TYR A 1 109 ? -4.992 3.815 -2.877 1.00 94.38 109 TYR A C 1
ATOM 830 O O . TYR A 1 109 ? -4.922 2.894 -3.692 1.00 94.38 109 TYR A O 1
ATOM 838 N N . ARG A 1 110 ? -6.130 4.170 -2.268 1.00 91.00 110 ARG A N 1
ATOM 839 C CA . ARG A 1 110 ? -7.390 3.418 -2.337 1.00 91.00 110 ARG A CA 1
ATOM 840 C C . ARG A 1 110 ? -8.246 3.757 -3.558 1.00 91.00 110 ARG A C 1
ATOM 842 O O . ARG A 1 110 ? -8.929 2.873 -4.081 1.00 91.00 110 ARG A O 1
ATOM 849 N N . GLY A 1 111 ? -8.222 5.020 -3.977 1.00 83.94 111 GLY A N 1
ATOM 850 C CA . GLY A 1 111 ? -9.160 5.625 -4.922 1.00 83.94 111 GLY A CA 1
ATOM 851 C C . GLY A 1 111 ? -10.128 6.608 -4.236 1.00 83.94 111 GLY A C 1
ATOM 852 O O . GLY A 1 111 ? -10.414 6.467 -3.047 1.00 83.94 111 GLY A O 1
ATOM 853 N N . PRO A 1 112 ? -10.661 7.606 -4.969 1.00 76.31 112 PRO A N 1
ATOM 854 C CA . PRO A 1 112 ? -11.451 8.709 -4.404 1.00 76.31 112 PRO A CA 1
ATOM 855 C C . PRO A 1 112 ? -12.869 8.322 -3.944 1.00 76.31 112 PRO A C 1
ATOM 857 O O . PRO A 1 112 ? -13.572 9.152 -3.377 1.00 76.31 112 PRO A O 1
ATOM 860 N N . GLU A 1 113 ? -13.305 7.088 -4.197 1.00 74.25 113 GLU A N 1
ATOM 861 C CA . GLU A 1 113 ? -14.688 6.641 -3.982 1.00 74.25 113 GLU A CA 1
ATOM 862 C C . GLU A 1 113 ? -15.023 6.314 -2.514 1.00 74.25 113 GLU A C 1
ATOM 864 O O . GLU A 1 113 ? -16.194 6.161 -2.175 1.00 74.25 113 GLU A O 1
ATOM 869 N N . GLU A 1 114 ? -14.028 6.229 -1.621 1.00 75.88 114 GLU A N 1
ATOM 870 C CA . GLU A 1 114 ? -14.229 5.890 -0.201 1.00 75.88 114 GLU A CA 1
ATOM 871 C C . GLU A 1 114 ? -13.682 7.009 0.715 1.00 75.88 114 GLU A C 1
ATOM 873 O O . GLU A 1 114 ? -12.601 6.875 1.292 1.00 75.88 114 GLU A O 1
ATOM 878 N N . PRO A 1 115 ? -14.404 8.138 0.881 1.00 71.69 115 PRO A N 1
ATOM 879 C CA . PRO A 1 115 ? -13.894 9.320 1.587 1.00 71.69 115 PRO A CA 1
ATOM 880 C C . PRO A 1 115 ? -13.620 9.091 3.083 1.00 71.69 115 PRO A C 1
ATOM 882 O O . PRO A 1 115 ? -12.831 9.824 3.675 1.00 71.69 115 PRO A O 1
ATOM 885 N N . THR A 1 116 ? -14.231 8.074 3.707 1.00 82.31 116 THR A N 1
ATOM 886 C CA . THR A 1 116 ? -13.990 7.730 5.122 1.00 82.31 116 THR A CA 1
ATOM 887 C C . THR A 1 116 ? -12.919 6.660 5.324 1.00 82.31 116 THR A C 1
ATOM 889 O O . THR A 1 116 ? -12.582 6.348 6.466 1.00 82.31 116 THR A O 1
ATOM 892 N N . TYR A 1 117 ? -12.324 6.135 4.247 1.00 87.81 117 TYR A N 1
ATOM 893 C CA . TYR A 1 117 ? -11.322 5.068 4.302 1.00 87.81 117 TYR A CA 1
ATOM 894 C C . TYR A 1 117 ? -10.169 5.395 5.260 1.00 87.81 117 TYR A C 1
ATOM 896 O O . TYR A 1 117 ? -9.884 4.633 6.186 1.00 87.81 117 TYR A O 1
ATOM 904 N N . TYR A 1 118 ? -9.564 6.576 5.096 1.00 92.19 118 TYR A N 1
ATOM 905 C CA . TYR A 1 118 ? -8.477 7.011 5.968 1.00 92.19 118 TYR A CA 1
ATOM 906 C C . TYR A 1 118 ? -8.942 7.263 7.408 1.00 92.19 118 TYR A C 1
ATOM 908 O O . TYR A 1 118 ? -8.221 6.925 8.342 1.00 92.19 118 TYR A O 1
ATOM 916 N N . ASN A 1 119 ? -10.149 7.797 7.617 1.00 92.88 119 ASN A N 1
ATOM 917 C CA . ASN A 1 119 ? -10.654 8.076 8.964 1.00 92.88 119 ASN A CA 1
ATOM 918 C C . ASN A 1 119 ? -10.767 6.801 9.805 1.00 92.88 119 ASN A C 1
ATOM 920 O O . ASN A 1 119 ? -10.374 6.815 10.970 1.00 92.88 119 ASN A O 1
ATOM 924 N N . LYS A 1 120 ? -11.236 5.689 9.221 1.00 93.94 120 LYS A N 1
ATOM 925 C CA . LYS A 1 120 ? -11.311 4.400 9.932 1.00 93.94 120 LYS A CA 1
ATOM 926 C C . LYS A 1 120 ? -9.924 3.901 10.327 1.00 93.94 120 LYS A C 1
ATOM 928 O O . LYS A 1 120 ? -9.717 3.526 11.476 1.00 93.94 120 LYS A O 1
ATOM 933 N N . ILE A 1 121 ? -8.970 3.963 9.397 1.00 95.56 121 ILE A N 1
ATOM 934 C CA . ILE A 1 121 ? -7.574 3.578 9.644 1.00 95.56 121 ILE A CA 1
ATOM 935 C C . ILE A 1 121 ? -6.969 4.447 10.746 1.00 95.56 121 ILE A C 1
ATOM 937 O O . ILE A 1 121 ? -6.384 3.913 11.683 1.00 95.56 121 ILE A O 1
ATOM 941 N N . LYS A 1 122 ? -7.159 5.769 10.674 1.00 95.69 122 LYS A N 1
ATOM 942 C CA . LYS A 1 122 ? -6.636 6.714 11.660 1.00 95.69 122 LYS A CA 1
ATOM 943 C C . LYS A 1 122 ? -7.213 6.453 13.052 1.00 95.69 122 LYS A C 1
ATOM 945 O O . LYS A 1 122 ? -6.447 6.309 13.993 1.00 95.69 122 LYS A O 1
ATOM 950 N N . ILE A 1 123 ? -8.538 6.365 13.184 1.00 95.94 123 ILE A N 1
ATOM 951 C CA . ILE A 1 123 ? -9.197 6.140 14.481 1.00 95.94 123 ILE A CA 1
ATOM 952 C C . ILE A 1 123 ? -8.732 4.820 15.099 1.00 95.94 123 ILE A C 1
ATOM 954 O O . ILE A 1 123 ? -8.442 4.767 16.293 1.00 95.94 123 ILE A O 1
ATOM 958 N N . THR A 1 124 ? -8.651 3.752 14.303 1.00 96.69 124 THR A N 1
ATOM 959 C CA . THR A 1 124 ? -8.155 2.469 14.803 1.00 96.69 124 THR A CA 1
ATOM 960 C C . THR A 1 124 ? -6.683 2.555 15.200 1.00 96.69 124 THR A C 1
ATOM 962 O O . THR A 1 124 ? -6.339 2.080 16.277 1.00 96.69 124 THR A O 1
ATOM 965 N N . ALA A 1 125 ? -5.833 3.198 14.397 1.00 96.44 125 ALA A N 1
ATOM 966 C CA . ALA A 1 125 ? -4.418 3.370 14.711 1.00 96.44 125 ALA A CA 1
ATOM 967 C C . ALA A 1 125 ? -4.195 4.189 15.993 1.00 96.44 125 ALA A C 1
ATOM 969 O O . ALA A 1 125 ? -3.422 3.762 16.843 1.00 96.44 125 ALA A O 1
ATOM 970 N N . ASP A 1 126 ? -4.915 5.303 16.175 1.00 96.81 126 ASP A N 1
ATOM 971 C CA . ASP A 1 126 ? -4.838 6.130 17.389 1.00 96.81 126 ASP A CA 1
ATOM 972 C C . ASP A 1 126 ? -5.225 5.311 18.640 1.00 96.81 126 ASP A C 1
ATOM 974 O O . ASP A 1 126 ? -4.576 5.393 19.681 1.00 96.81 126 ASP A O 1
ATOM 978 N N . LYS A 1 127 ? -6.276 4.483 18.541 1.00 96.69 127 LYS A N 1
ATOM 979 C CA . LYS A 1 127 ? -6.703 3.591 19.632 1.00 96.69 127 LYS A CA 1
ATOM 980 C C . LYS A 1 127 ? -5.681 2.484 19.921 1.00 96.69 127 LYS A C 1
ATOM 982 O O . LYS A 1 127 ? -5.511 2.122 21.079 1.00 96.69 127 LYS A O 1
ATOM 987 N N . MET A 1 128 ? -5.035 1.935 18.890 1.00 96.25 128 MET A N 1
ATOM 988 C CA . MET A 1 128 ? -3.960 0.948 19.053 1.00 96.25 128 MET A CA 1
ATOM 989 C C . MET A 1 128 ? -2.719 1.564 19.696 1.00 96.25 128 MET A C 1
ATOM 991 O O . MET A 1 128 ? -2.045 0.896 20.465 1.00 96.25 128 MET A O 1
ATOM 995 N N . ASP A 1 129 ? -2.409 2.823 19.396 1.00 95.62 129 ASP A N 1
ATOM 996 C CA . ASP A 1 129 ? -1.283 3.523 20.018 1.00 95.62 129 ASP A CA 1
ATOM 997 C C . ASP A 1 129 ? -1.540 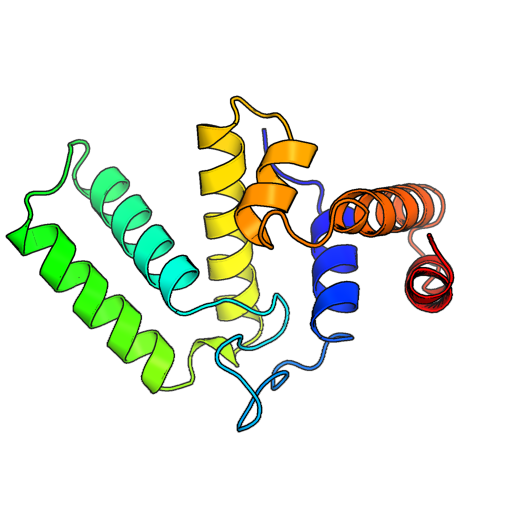3.794 21.511 1.00 95.62 129 ASP A C 1
ATOM 999 O O . ASP A 1 129 ? -0.651 3.628 22.342 1.00 95.62 129 ASP A O 1
ATOM 1003 N N . ALA A 1 130 ? -2.788 4.118 21.868 1.00 96.12 130 ALA A N 1
ATOM 1004 C CA . ALA A 1 130 ? -3.201 4.309 23.258 1.00 96.12 130 ALA A CA 1
ATOM 1005 C C . ALA A 1 130 ? -3.222 3.007 24.086 1.00 96.12 130 ALA A C 1
ATOM 1007 O O . ALA A 1 130 ? -3.042 3.058 25.303 1.00 96.12 130 ALA A O 1
ATOM 1008 N N . ASP A 1 131 ? -3.456 1.856 23.448 1.00 94.50 131 ASP A N 1
ATOM 1009 C CA . ASP A 1 131 ? -3.466 0.534 24.087 1.00 94.50 131 ASP A CA 1
ATOM 1010 C C . ASP A 1 131 ? -2.869 -0.543 23.152 1.00 94.50 131 ASP A C 1
ATOM 1012 O O . ASP A 1 131 ? -3.606 -1.298 22.503 1.00 94.50 131 ASP A O 1
ATOM 1016 N N . PRO A 1 132 ? -1.526 -0.640 23.067 1.00 91.38 132 PRO A N 1
ATOM 1017 C CA . PRO A 1 132 ? -0.839 -1.489 22.088 1.00 91.38 132 PRO A CA 1
ATOM 1018 C C . PRO A 1 132 ? -1.023 -2.992 22.318 1.00 91.38 132 PRO A C 1
ATOM 1020 O O . PRO A 1 132 ? -0.714 -3.789 21.434 1.00 91.38 132 PRO A O 1
ATOM 1023 N N . ASN A 1 133 ? -1.540 -3.393 23.482 1.00 92.25 133 ASN A N 1
ATOM 1024 C CA . ASN A 1 133 ? -1.782 -4.797 23.816 1.00 92.25 133 ASN A CA 1
ATOM 1025 C C . ASN A 1 133 ? -3.213 -5.248 23.488 1.00 92.25 133 ASN A C 1
ATOM 1027 O O . ASN A 1 133 ? -3.566 -6.406 23.718 1.00 92.25 133 ASN A O 1
ATOM 1031 N N . SER A 1 134 ? -4.047 -4.353 22.956 1.00 93.00 134 SER A N 1
ATOM 1032 C CA . SER A 1 134 ? -5.451 -4.625 22.681 1.00 93.00 134 SER A CA 1
ATOM 1033 C C . SER A 1 134 ? -5.730 -4.763 21.192 1.00 93.00 134 SER A C 1
ATOM 1035 O O . SER A 1 134 ? -5.456 -3.879 20.385 1.00 93.00 134 SER A O 1
ATOM 1037 N N . ILE A 1 135 ? -6.377 -5.868 20.824 1.00 92.81 135 ILE A N 1
ATOM 1038 C CA . ILE A 1 135 ? -6.884 -6.095 19.461 1.00 92.81 135 ILE A CA 1
ATOM 1039 C C . ILE A 1 135 ? -8.264 -5.463 19.233 1.00 92.81 135 ILE A C 1
ATOM 1041 O O . ILE A 1 135 ? -8.753 -5.415 18.103 1.00 92.81 135 ILE A O 1
ATOM 1045 N N . LYS A 1 136 ? -8.916 -4.987 20.301 1.00 95.44 136 LYS A N 1
ATOM 1046 C CA . LYS A 1 136 ? -10.274 -4.433 20.263 1.00 95.44 136 LYS A CA 1
ATOM 1047 C C . LYS A 1 136 ? -10.441 -3.317 19.217 1.00 95.44 136 LYS A C 1
ATOM 1049 O O . LYS A 1 136 ? -11.435 -3.370 18.492 1.00 95.44 136 LYS A O 1
ATOM 1054 N N . PRO A 1 137 ? -9.489 -2.377 19.037 1.00 96.75 137 PRO A N 1
ATOM 1055 C CA . PRO A 1 137 ? -9.610 -1.336 18.016 1.00 96.75 137 PRO A CA 1
ATOM 1056 C C . PRO A 1 137 ? -9.749 -1.858 16.580 1.00 96.75 137 PRO A C 1
ATOM 1058 O O . PRO A 1 137 ? -10.414 -1.221 15.761 1.00 96.75 137 PRO A O 1
ATOM 1061 N N . LEU A 1 138 ? -9.134 -3.006 16.271 1.00 95.25 138 LEU A N 1
ATOM 1062 C CA . LEU A 1 138 ? -9.251 -3.657 14.965 1.00 95.25 138 LEU A CA 1
ATOM 1063 C C . LEU A 1 138 ? -10.651 -4.259 14.809 1.00 95.25 138 LEU A C 1
ATOM 1065 O O . LEU A 1 138 ? -11.340 -3.976 13.833 1.00 95.25 138 LEU A O 1
ATOM 1069 N N . LEU A 1 139 ? -11.122 -5.009 15.809 1.00 93.88 139 LEU A N 1
ATOM 1070 C CA . LEU A 1 139 ? -12.436 -5.667 15.776 1.00 93.88 139 LEU A CA 1
ATOM 1071 C C . LEU A 1 139 ? -13.610 -4.677 15.664 1.00 93.88 139 LEU A C 1
ATOM 1073 O O . LEU A 1 139 ? -14.616 -4.991 15.025 1.00 93.88 139 LEU A O 1
ATOM 1077 N N . GLU A 1 140 ? -13.467 -3.484 16.246 1.00 94.50 140 GLU A N 1
ATOM 1078 C CA . GLU A 1 140 ? -14.448 -2.389 16.186 1.00 94.50 140 GLU A CA 1
ATOM 1079 C C . GLU A 1 140 ? -14.387 -1.574 14.883 1.00 94.50 140 GLU A C 1
ATOM 1081 O O . GLU A 1 140 ? -15.276 -0.765 14.622 1.00 94.50 140 GLU A O 1
ATOM 1086 N N . MET A 1 141 ? -13.354 -1.746 14.048 1.00 93.50 141 MET A N 1
ATOM 1087 C CA . MET A 1 141 ? -13.142 -0.892 12.871 1.00 93.50 141 MET A CA 1
ATOM 1088 C C . MET A 1 141 ? -14.331 -0.920 11.898 1.00 93.50 141 MET A C 1
ATOM 1090 O O . MET A 1 141 ? -14.664 0.094 11.282 1.00 93.50 141 MET A O 1
ATOM 1094 N N . LYS A 1 142 ? -14.984 -2.078 11.756 1.00 83.88 142 LYS A N 1
ATOM 1095 C CA . LYS A 1 142 ? -16.153 -2.262 10.880 1.00 83.88 142 LYS A CA 1
ATOM 1096 C C . LYS A 1 142 ? -17.344 -1.375 11.269 1.00 83.88 142 LYS A C 1
ATOM 1098 O O . LYS A 1 142 ? -18.143 -1.037 10.399 1.00 83.88 142 LYS A O 1
ATOM 1103 N N . ASP A 1 143 ? -17.425 -0.980 12.538 1.00 86.31 143 ASP A N 1
ATOM 1104 C CA . ASP A 1 143 ? -18.518 -0.182 13.097 1.00 86.31 143 ASP A CA 1
ATOM 1105 C C . ASP A 1 143 ? -18.241 1.331 12.982 1.00 86.31 143 ASP A C 1
ATOM 1107 O O . ASP A 1 143 ? -19.118 2.159 13.244 1.00 86.31 143 ASP A O 1
ATOM 1111 N N . LEU A 1 144 ? -17.029 1.714 12.558 1.00 85.06 144 LEU A N 1
ATOM 1112 C CA . LEU A 1 144 ? -16.650 3.104 12.315 1.00 85.06 144 LEU A CA 1
ATOM 1113 C C . LEU A 1 144 ? -17.302 3.631 11.030 1.00 85.06 144 LEU A C 1
ATOM 1115 O O . LEU A 1 144 ? -17.366 2.929 10.014 1.00 85.06 144 LEU A O 1
ATOM 1119 N N . LYS A 1 145 ? -17.758 4.887 11.068 1.00 68.56 145 LYS A N 1
ATOM 1120 C CA . LYS A 1 145 ? -18.364 5.590 9.928 1.00 68.56 145 LYS A CA 1
ATOM 1121 C C . LYS A 1 145 ? -17.308 6.313 9.101 1.00 68.56 145 LYS A C 1
ATOM 1123 O O . LYS A 1 145 ? -16.543 7.106 9.687 1.00 68.56 145 LYS A O 1
#

pLDDT: mean 94.57, std 5.2, range [68.56, 98.5]

Organism: NCBI:txid1444315

Secondary structure (DSSP, 8-state):
----HHHHHHHHHHHHTT-TTTTTTT-S-BTTTTB-HHHHHHHHHHHHHHHHTSPPPHHHHHHHHHHHHHHHHTTGGGSHHHHHHHHHHHHHHHHHHTTT-HHHHHHHHH-TT-TTHHHHHHHHHHHHHH-TT--HHHHTGGG--